Protein AF-A0ABC8JEY3-F1 (afdb_monomer)

Foldseek 3Di:
DDDDPDDDDQDPPCPFAWPDKEDAQFKIWTAGPQQWIWMFGQQQQNQRQPPGSHGHHGTDTHDDPCVPHDPFRWPFKYDYNFKIWTAGPVGDIDIGGPPDPVVPVPDPCSVVVVVVRVVVVVVVVVVVVCCVVVVDDPDD

Organism: Eruca vesicaria subsp. sativa (NCBI:txid29727)

InterPro domains:
  IPR000408 Regulator of chromosome condensation, RCC1 [PF00415] (34-87)
  IPR000408 Regulator of chromosome condensation, RCC1 [PR00633] (24-42)
  IPR000408 Regulator of chromosome condensation, RCC1 [PR00633] (86-107)
  IPR000408 Regulator of chromosome condensation, RCC1 [PS00626] (77-87)
  IPR000408 Regulator of chromosome condensation, RCC1 [PS50012] (35-90)
  IPR009091 Regulator of chromosome condensation 1/beta-lactamase-inhibitor protein II [G3DSA:2.130.10.30] (1-109)
  IPR009091 Regulator of chromosome condensation 1/beta-lactamase-inhibitor protein II [SSF50985] (7-106)
  IPR051625 Diverse Signaling and Regulatory Domain-Containing Protein [PTHR22872] (3-99)

Nearest PDB structures (foldseek):
  6xzm-assembly2_B  TM=9.568E-01  e=1.554E-08  Arabidopsis thaliana
  4l1m-assembly3_C  TM=8.663E-01  e=1.292E-06  Homo sapiens
  4l1m-assembly1_A  TM=8.638E-01  e=3.318E-06  Homo sapiens
  4jhn-assembly3_C  TM=9.394E-01  e=7.139E-06  Homo sapiens
  3of7-assembly1_A  TM=7.339E-01  e=3.505E-05  Saccharomyces cerevisiae S288C

Sequence (140 aa):
MEDKTTPSPISEDLSRKITYLAAGEAHTIALTGDGCVYSWGRGMFGRIGTGGETDELVPARVEFDSSDRTAARIVGIASGAYHSLAVSDDGSVWCWGYNICILLSHSGYYFLIATYMLLCSLLYIMHWILDWVNGWPTWF

Secondary structure (DSSP, 8-state):
-----S---S-S---SPEEEEEE-SSEEEEEETTS-EEEEE--GGGTT-SSS---EEEEEEEPP--SSSS-PPEEEEEE-SSEEEEEETTS-EEEEETT-STTTSSS-THHHHHHHHHHHHHHHHHHHHHHHHHT-----

Mean predicted aligned error: 12.08 Å

Radius of gyration: 16.24 Å; Cα contacts (8 Å, |Δi|>4): 227; chains: 1; bounding box: 38×48×30 Å

Solvent-accessible surface area (backbone atoms only — not comparable to full-atom values): 8200 Å² total; per-residue (Å²): 136,82,85,80,89,61,94,68,84,81,67,86,79,61,81,54,58,71,72,48,75,32,62,33,72,55,32,39,39,37,32,31,73,88,26,52,41,32,18,25,35,53,5,65,59,24,35,43,40,71,88,48,52,63,64,30,94,53,80,38,68,40,74,73,90,48,90,88,44,79,76,61,42,40,74,47,72,46,44,44,67,49,26,34,37,38,30,26,75,85,68,51,76,48,65,44,24,49,89,52,62,79,66,58,80,78,44,94,51,66,62,60,53,54,48,47,55,50,46,52,51,48,50,52,50,47,51,54,47,49,44,63,74,68,68,58,81,86,73,132

pLDDT: mean 72.02, std 15.71, range [43.66, 91.56]

Structure (mmCIF, N/CA/C/O backbone):
data_AF-A0ABC8JEY3-F1
#
_entry.id   AF-A0ABC8JEY3-F1
#
loop_
_atom_site.group_PDB
_atom_site.id
_atom_site.type_symbol
_atom_site.label_atom_id
_atom_site.label_alt_id
_atom_site.label_comp_id
_atom_site.label_asym_id
_atom_site.label_entity_id
_atom_site.label_seq_id
_atom_site.pdbx_PDB_ins_code
_atom_site.Cartn_x
_atom_site.Cartn_y
_atom_site.Cartn_z
_atom_site.occupancy
_atom_site.B_iso_or_equiv
_atom_site.auth_seq_id
_atom_site.auth_comp_id
_atom_site.auth_asym_id
_atom_site.auth_atom_id
_atom_site.pdbx_PDB_model_num
ATOM 1 N N . MET A 1 1 ? 21.259 -7.392 -7.778 1.00 52.16 1 MET A N 1
ATOM 2 C CA . MET A 1 1 ? 20.271 -7.891 -6.804 1.00 52.16 1 MET A CA 1
ATOM 3 C C . MET A 1 1 ? 20.139 -9.375 -7.057 1.00 52.16 1 MET A C 1
ATOM 5 O O . MET A 1 1 ? 19.992 -9.734 -8.216 1.00 52.16 1 MET A O 1
ATOM 9 N N . GLU A 1 2 ? 20.319 -10.208 -6.039 1.00 61.22 2 GLU A N 1
ATOM 10 C CA . GLU A 1 2 ? 20.152 -11.659 -6.174 1.00 61.22 2 GLU A CA 1
ATOM 11 C C . GLU A 1 2 ? 18.688 -12.028 -5.938 1.00 61.22 2 GLU A C 1
ATOM 13 O O . GLU A 1 2 ? 18.023 -11.424 -5.088 1.00 61.22 2 GLU A O 1
ATOM 18 N N . ASP A 1 3 ? 18.192 -13.001 -6.699 1.00 67.56 3 ASP A N 1
ATOM 19 C CA . ASP A 1 3 ? 16.821 -13.476 -6.571 1.00 67.56 3 ASP A CA 1
ATOM 20 C C . ASP A 1 3 ? 16.636 -14.162 -5.218 1.00 67.56 3 ASP A C 1
ATOM 22 O O . ASP A 1 3 ? 17.322 -15.128 -4.874 1.00 67.56 3 ASP A O 1
ATOM 26 N N . LYS A 1 4 ? 15.673 -13.672 -4.438 1.00 67.44 4 LYS A N 1
ATOM 27 C CA . LYS A 1 4 ? 15.261 -14.339 -3.206 1.00 67.44 4 LYS A CA 1
ATOM 28 C C . LYS A 1 4 ? 14.321 -15.488 -3.555 1.00 67.44 4 LYS A C 1
ATOM 30 O O . LYS A 1 4 ? 13.139 -15.275 -3.798 1.00 67.44 4 LYS A O 1
ATOM 35 N N . THR A 1 5 ? 14.848 -16.708 -3.561 1.00 74.75 5 THR A N 1
ATOM 36 C CA . THR A 1 5 ? 14.076 -17.935 -3.836 1.00 74.75 5 THR A CA 1
ATOM 37 C C . THR A 1 5 ? 13.428 -18.540 -2.588 1.00 74.75 5 THR A C 1
ATOM 39 O O . THR A 1 5 ? 12.638 -19.475 -2.697 1.00 74.75 5 THR A O 1
ATOM 42 N N . THR A 1 6 ? 13.729 -18.002 -1.402 1.00 70.25 6 THR A N 1
ATOM 43 C CA . THR A 1 6 ? 13.156 -18.432 -0.120 1.00 70.25 6 THR A CA 1
ATOM 44 C C . THR A 1 6 ? 12.442 -17.273 0.579 1.00 70.25 6 THR A C 1
ATOM 46 O O . THR A 1 6 ? 12.991 -16.164 0.594 1.00 70.25 6 THR A O 1
ATOM 49 N N . PRO A 1 7 ? 11.271 -17.503 1.210 1.00 70.62 7 PRO A N 1
ATOM 50 C CA . PRO A 1 7 ? 10.580 -16.479 1.990 1.00 70.62 7 PRO A CA 1
ATOM 51 C C . PRO A 1 7 ? 11.498 -15.885 3.062 1.00 70.62 7 PRO A C 1
ATOM 53 O O . PRO A 1 7 ? 12.131 -16.613 3.824 1.00 70.62 7 PRO A O 1
ATOM 56 N N . SER A 1 8 ? 11.566 -14.556 3.129 1.00 68.38 8 SER A N 1
ATOM 57 C CA . SER A 1 8 ? 12.316 -13.835 4.160 1.00 68.38 8 SER A CA 1
ATOM 58 C C . SER A 1 8 ? 11.439 -12.731 4.739 1.00 68.38 8 SER A C 1
ATOM 60 O O . SER A 1 8 ? 10.832 -12.008 3.941 1.00 68.38 8 SER A O 1
ATOM 62 N N . PRO A 1 9 ? 11.376 -12.562 6.070 1.00 68.19 9 PRO A N 1
ATOM 63 C CA . PRO A 1 9 ? 10.622 -11.470 6.667 1.00 68.19 9 PRO A CA 1
ATOM 64 C C . PRO A 1 9 ? 11.174 -10.124 6.186 1.00 68.19 9 PRO A C 1
ATOM 66 O O . PRO A 1 9 ? 12.387 -9.926 6.072 1.00 68.19 9 PRO A O 1
ATOM 69 N N . ILE A 1 10 ? 10.269 -9.204 5.869 1.00 65.81 10 ILE A N 1
ATOM 70 C CA . ILE A 1 10 ? 10.613 -7.847 5.455 1.00 65.81 10 ILE A CA 1
ATOM 71 C C . ILE A 1 10 ? 10.775 -7.008 6.729 1.00 65.81 10 ILE A C 1
ATOM 73 O O . ILE A 1 10 ? 9.796 -6.488 7.246 1.00 65.81 10 ILE A O 1
ATOM 77 N N . SER A 1 11 ? 12.026 -6.931 7.202 1.00 61.97 11 SER A N 1
ATOM 78 C CA . SER A 1 11 ? 12.504 -6.246 8.418 1.00 61.97 11 SER A CA 1
ATOM 79 C C . SER A 1 11 ? 11.853 -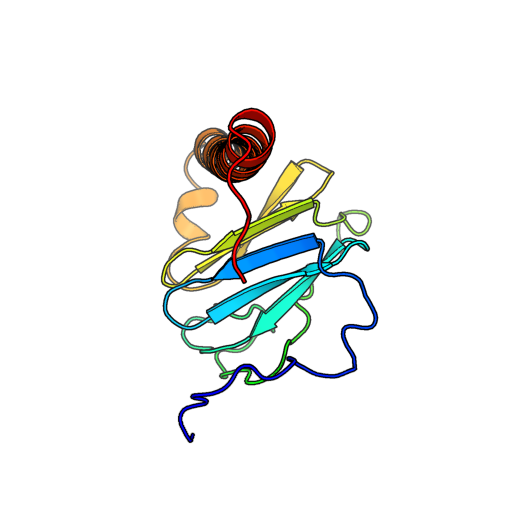6.684 9.747 1.00 61.97 11 SER A C 1
ATOM 81 O O . SER A 1 11 ? 10.735 -7.185 9.804 1.00 61.97 11 SER A O 1
ATOM 83 N N . GLU A 1 12 ? 12.585 -6.510 10.849 1.00 53.56 12 GLU A N 1
ATOM 84 C CA . GLU A 1 12 ? 12.066 -6.725 12.212 1.00 53.56 12 GLU A CA 1
ATOM 85 C C . GLU A 1 12 ? 11.259 -5.517 12.730 1.00 53.56 12 GLU A C 1
ATOM 87 O O . GLU A 1 12 ? 10.604 -5.608 13.766 1.00 53.56 12 GLU A O 1
ATOM 92 N N . ASP A 1 13 ? 11.272 -4.391 12.002 1.00 53.75 13 ASP A N 1
ATOM 93 C CA . ASP A 1 13 ? 10.727 -3.104 12.463 1.00 53.75 13 ASP A CA 1
ATOM 94 C C . ASP A 1 13 ? 9.281 -2.837 12.001 1.00 53.75 13 ASP A C 1
ATOM 96 O O . ASP A 1 13 ? 8.674 -1.813 12.319 1.00 53.75 13 ASP A O 1
ATOM 100 N N . LEU A 1 14 ? 8.643 -3.814 11.348 1.00 57.31 14 LEU A N 1
ATOM 101 C CA . LEU A 1 14 ? 7.180 -3.881 11.278 1.00 57.31 14 LEU A CA 1
ATOM 102 C C . LEU A 1 14 ? 6.606 -4.395 12.611 1.00 57.31 14 LEU A C 1
ATOM 104 O O . LEU A 1 14 ? 5.738 -5.263 12.647 1.00 57.31 14 LEU A O 1
ATOM 108 N N . SER A 1 15 ? 7.045 -3.804 13.729 1.00 54.84 15 SER A N 1
ATOM 109 C CA . SER A 1 15 ? 6.455 -3.982 15.069 1.00 54.84 15 SER A CA 1
ATOM 110 C C . SER A 1 15 ? 4.948 -3.668 15.099 1.00 54.84 15 SER A C 1
ATOM 112 O O . SER A 1 15 ? 4.238 -3.988 16.054 1.00 54.84 15 SER A O 1
ATOM 114 N N . ARG A 1 16 ? 4.442 -3.062 14.022 1.00 68.62 16 ARG A N 1
ATOM 115 C CA . ARG A 1 16 ? 3.043 -2.761 13.755 1.00 68.62 16 ARG A CA 1
ATOM 116 C C . ARG A 1 16 ? 2.409 -3.861 12.908 1.00 68.62 16 ARG A C 1
ATOM 118 O O . ARG A 1 16 ? 2.845 -4.147 11.797 1.00 68.62 16 ARG A O 1
ATOM 125 N N . LYS A 1 17 ? 1.307 -4.423 13.408 1.00 82.56 17 LYS A N 1
ATOM 126 C CA . LYS A 1 17 ? 0.498 -5.422 12.699 1.00 82.56 17 LYS A CA 1
ATOM 127 C C . LYS A 1 17 ? 0.047 -4.885 11.335 1.00 82.56 17 LYS A C 1
ATOM 129 O O . LYS A 1 17 ? -0.728 -3.931 11.283 1.00 82.56 17 LYS A O 1
ATOM 134 N N . ILE A 1 18 ? 0.492 -5.525 10.256 1.00 83.62 18 ILE A N 1
ATOM 135 C CA . ILE A 1 18 ? -0.017 -5.281 8.903 1.00 83.62 18 ILE A CA 1
ATOM 136 C C . ILE A 1 18 ? -1.443 -5.825 8.812 1.00 83.62 18 ILE A C 1
ATOM 138 O O . ILE A 1 18 ? -1.713 -6.959 9.211 1.00 83.62 18 ILE A O 1
ATOM 142 N N . THR A 1 19 ? -2.364 -4.997 8.333 1.00 87.75 19 THR A N 1
ATOM 143 C CA . THR A 1 19 ? -3.780 -5.340 8.155 1.00 87.75 19 THR A CA 1
ATOM 144 C C . THR A 1 19 ? -4.127 -5.588 6.695 1.00 87.75 19 THR A C 1
ATOM 146 O O . THR A 1 19 ? -4.975 -6.435 6.431 1.00 87.75 19 THR A O 1
ATOM 149 N N . TYR A 1 20 ? -3.451 -4.912 5.757 1.00 85.75 20 TYR A N 1
ATOM 150 C CA . TYR A 1 20 ? -3.649 -5.104 4.319 1.00 85.75 20 TYR A CA 1
ATOM 151 C C . TYR A 1 20 ? -2.336 -5.010 3.542 1.00 85.75 20 TYR A C 1
ATOM 153 O O . TYR A 1 20 ? -1.407 -4.307 3.944 1.00 85.75 20 TYR A O 1
ATOM 161 N N . LEU A 1 21 ? -2.296 -5.692 2.399 1.00 89.94 21 LEU A N 1
ATOM 162 C CA . LEU A 1 21 ? -1.207 -5.670 1.426 1.00 89.94 21 LEU A CA 1
ATOM 163 C C . LEU A 1 21 ? -1.792 -5.543 0.018 1.00 89.94 21 LEU A C 1
ATOM 165 O O . LEU A 1 21 ? -2.808 -6.166 -0.287 1.00 89.94 21 LEU A O 1
ATOM 169 N N . ALA A 1 22 ? -1.131 -4.778 -0.844 1.00 88.69 22 ALA A N 1
ATOM 170 C CA . ALA A 1 22 ? -1.411 -4.746 -2.274 1.00 88.69 22 ALA A CA 1
ATOM 171 C C . ALA A 1 22 ? -0.098 -4.712 -3.062 1.00 88.69 22 ALA A C 1
ATOM 173 O O . ALA A 1 22 ? 0.841 -4.012 -2.687 1.00 88.69 22 ALA A O 1
ATOM 174 N N . ALA A 1 23 ? -0.034 -5.467 -4.156 1.00 88.81 23 ALA A N 1
ATOM 175 C CA . ALA A 1 23 ? 1.138 -5.551 -5.018 1.00 88.81 23 ALA A CA 1
ATOM 176 C C . ALA A 1 23 ? 0.793 -5.070 -6.431 1.00 88.81 23 ALA A C 1
ATOM 178 O O . ALA A 1 23 ? -0.218 -5.478 -7.002 1.00 88.81 23 ALA A O 1
ATOM 179 N N . GLY A 1 24 ? 1.646 -4.208 -6.974 1.00 85.75 24 GLY A N 1
ATOM 180 C CA . GLY A 1 24 ? 1.661 -3.844 -8.386 1.00 85.75 24 GLY A CA 1
ATOM 181 C C . GLY A 1 24 ? 2.653 -4.705 -9.167 1.00 85.75 24 GLY A C 1
ATOM 182 O O . GLY A 1 24 ? 3.079 -5.760 -8.709 1.00 85.75 24 GLY A O 1
ATOM 183 N N . GLU A 1 25 ? 3.081 -4.237 -10.342 1.00 86.81 25 GLU A N 1
ATOM 184 C CA . GLU A 1 25 ? 3.996 -5.005 -11.208 1.00 86.81 25 GLU A CA 1
ATOM 185 C C . GLU A 1 25 ? 5.377 -5.215 -10.563 1.00 86.81 25 GLU A C 1
ATOM 187 O O . GLU A 1 25 ? 5.965 -6.287 -10.655 1.00 86.81 25 GLU A O 1
ATOM 192 N N . ALA A 1 26 ? 5.901 -4.174 -9.914 1.00 88.50 26 ALA A N 1
ATOM 193 C CA . ALA A 1 26 ? 7.241 -4.182 -9.328 1.00 88.50 26 ALA A CA 1
ATOM 194 C C . ALA A 1 26 ? 7.321 -3.419 -7.997 1.00 88.50 26 ALA A C 1
ATOM 196 O O . ALA A 1 26 ? 8.405 -3.025 -7.582 1.00 88.50 26 ALA A O 1
ATOM 197 N N . HIS A 1 27 ? 6.186 -3.156 -7.349 1.00 90.12 27 HIS A N 1
ATOM 198 C CA . HIS A 1 27 ? 6.134 -2.487 -6.049 1.00 90.12 27 HIS A CA 1
ATOM 199 C C . HIS A 1 27 ? 5.043 -3.101 -5.180 1.00 90.12 27 HIS A C 1
ATOM 201 O O . HIS A 1 27 ? 4.113 -3.725 -5.683 1.00 90.12 27 HIS A O 1
ATOM 207 N N . THR A 1 28 ? 5.173 -2.939 -3.875 1.00 90.19 28 THR A N 1
ATOM 208 C CA . THR A 1 28 ? 4.209 -3.391 -2.878 1.00 90.19 28 THR A CA 1
ATOM 209 C C . THR A 1 28 ? 3.880 -2.228 -1.964 1.00 90.19 28 THR A C 1
ATOM 211 O O . THR A 1 28 ? 4.748 -1.409 -1.663 1.00 90.19 28 THR A O 1
ATOM 214 N N . ILE A 1 29 ? 2.628 -2.168 -1.528 1.00 91.06 29 ILE A N 1
ATOM 215 C CA . ILE A 1 29 ? 2.149 -1.256 -0.500 1.00 91.06 29 ILE A CA 1
ATOM 216 C C . ILE A 1 29 ? 1.495 -2.055 0.630 1.00 91.06 29 ILE A C 1
ATOM 218 O O . ILE A 1 29 ? 0.827 -3.065 0.399 1.00 91.06 29 ILE A O 1
ATOM 222 N N . ALA A 1 30 ? 1.694 -1.606 1.862 1.00 90.56 30 ALA A N 1
ATOM 223 C CA . ALA A 1 30 ? 1.182 -2.225 3.073 1.00 90.56 30 ALA A CA 1
ATOM 224 C C . ALA A 1 30 ? 0.487 -1.188 3.946 1.00 90.56 30 ALA A C 1
ATOM 226 O O . ALA A 1 30 ? 0.974 -0.068 4.087 1.00 90.56 30 ALA A O 1
ATOM 227 N N . LEU A 1 31 ? -0.621 -1.586 4.563 1.00 89.12 31 LEU A N 1
ATOM 228 C CA . LEU A 1 31 ? -1.344 -0.793 5.548 1.00 89.12 31 LEU A CA 1
ATOM 229 C C . LEU A 1 31 ? -1.189 -1.441 6.918 1.00 89.12 31 LEU A C 1
ATOM 231 O O . LEU A 1 31 ? -1.434 -2.639 7.082 1.00 89.12 31 LEU A O 1
ATOM 235 N N . THR A 1 32 ? -0.796 -0.652 7.907 1.00 86.81 32 THR A N 1
ATOM 236 C CA . THR A 1 32 ? -0.711 -1.086 9.300 1.00 86.81 32 THR A CA 1
ATOM 237 C C . THR A 1 32 ? -2.013 -0.833 10.058 1.00 86.81 32 THR A C 1
ATOM 239 O O . THR A 1 32 ? -2.850 -0.011 9.680 1.00 86.81 32 THR A O 1
ATOM 242 N N . GLY A 1 33 ? -2.187 -1.522 11.187 1.00 84.06 33 GLY A N 1
ATOM 243 C CA . GLY A 1 33 ? -3.354 -1.370 12.055 1.00 84.06 33 GLY A CA 1
ATOM 244 C C . GLY A 1 33 ? -3.530 0.032 12.642 1.00 84.06 33 GLY A C 1
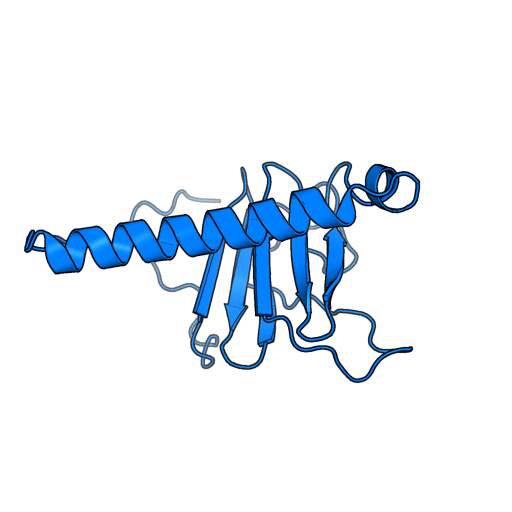ATOM 245 O O . GLY A 1 33 ? -4.655 0.408 12.949 1.00 84.06 33 GLY A O 1
ATOM 246 N N . ASP A 1 34 ? -2.471 0.830 12.752 1.00 82.81 34 ASP A N 1
ATOM 247 C CA . ASP A 1 34 ? -2.515 2.241 13.157 1.00 82.81 34 ASP A CA 1
ATOM 248 C C . ASP A 1 34 ? -2.757 3.210 11.983 1.00 82.81 34 ASP A C 1
ATOM 250 O O . ASP A 1 34 ? -2.850 4.414 12.196 1.00 82.81 34 ASP A O 1
ATOM 254 N N . GLY A 1 35 ? -2.943 2.699 10.760 1.00 85.44 35 GLY A N 1
ATOM 255 C CA . GLY A 1 35 ? -3.283 3.492 9.577 1.00 85.44 35 GLY A CA 1
ATOM 256 C C . GLY A 1 35 ? -2.097 4.144 8.870 1.00 85.44 35 GLY A C 1
ATOM 257 O O . GLY A 1 35 ? -2.298 5.092 8.114 1.00 85.44 35 GLY A O 1
ATOM 258 N N . CYS A 1 36 ? -0.875 3.658 9.105 1.00 87.06 36 CYS A N 1
ATOM 259 C CA . CYS A 1 36 ? 0.296 4.065 8.333 1.00 87.06 36 CYS A CA 1
ATOM 260 C C . CYS A 1 36 ? 0.406 3.228 7.052 1.00 87.06 36 CYS A C 1
ATOM 262 O O . CYS A 1 36 ? 0.138 2.024 7.056 1.00 87.06 36 CYS A O 1
ATOM 264 N N . VAL A 1 37 ? 0.851 3.860 5.967 1.00 89.06 37 VAL A N 1
ATOM 265 C CA . VAL A 1 37 ? 1.130 3.180 4.699 1.00 89.06 37 VAL A CA 1
ATOM 266 C C . VAL A 1 37 ? 2.632 3.082 4.502 1.00 89.06 37 VAL A C 1
ATOM 268 O O . VAL A 1 37 ? 3.359 4.062 4.667 1.00 89.06 37 VAL A O 1
ATOM 271 N N . TYR A 1 38 ? 3.082 1.891 4.131 1.00 90.00 38 TYR A N 1
ATOM 272 C CA . TYR A 1 38 ? 4.456 1.627 3.733 1.00 90.00 38 TYR A CA 1
ATOM 273 C C . TYR A 1 38 ? 4.488 1.138 2.296 1.00 90.00 38 TYR A C 1
ATOM 275 O O . TYR A 1 38 ? 3.579 0.431 1.868 1.00 90.00 38 TYR A O 1
ATOM 283 N N . SER A 1 39 ? 5.536 1.477 1.562 1.00 90.75 39 SER A N 1
ATOM 284 C CA . SER A 1 39 ? 5.726 1.055 0.181 1.00 90.75 39 SER A CA 1
ATOM 285 C C . SER A 1 39 ? 7.182 0.697 -0.089 1.00 90.75 39 SER A C 1
ATOM 287 O O . SER A 1 39 ? 8.101 1.246 0.515 1.00 90.75 39 SER A O 1
ATOM 289 N N . TRP A 1 40 ? 7.398 -0.278 -0.964 1.00 91.56 40 TRP A N 1
ATOM 290 C CA . TRP A 1 40 ? 8.732 -0.697 -1.391 1.00 91.56 40 TRP A CA 1
ATOM 291 C C . TRP A 1 40 ? 8.680 -1.363 -2.767 1.00 91.56 40 TRP A C 1
ATOM 293 O O . TRP A 1 40 ? 7.614 -1.688 -3.291 1.00 91.56 40 TRP A O 1
ATOM 303 N N . GLY A 1 41 ? 9.845 -1.571 -3.360 1.00 89.25 41 GLY A N 1
ATOM 304 C CA . GLY A 1 41 ? 10.074 -2.075 -4.703 1.00 89.25 41 GLY A CA 1
ATOM 305 C C . GLY A 1 41 ? 10.621 -0.986 -5.622 1.00 89.25 41 GLY A C 1
ATOM 306 O O . GLY A 1 41 ? 11.381 -0.110 -5.215 1.00 89.25 41 GLY A O 1
ATOM 307 N N . ARG A 1 42 ? 10.241 -1.055 -6.895 1.00 87.94 42 ARG A N 1
ATOM 308 C CA . ARG A 1 42 ? 10.718 -0.155 -7.942 1.00 87.94 42 ARG A CA 1
ATOM 309 C C . ARG A 1 42 ? 10.143 1.253 -7.767 1.00 87.94 42 ARG A C 1
ATOM 311 O O . ARG A 1 42 ? 8.930 1.423 -7.714 1.00 87.94 42 ARG A O 1
ATOM 318 N N . GLY A 1 43 ? 11.017 2.249 -7.757 1.00 84.50 43 GLY A N 1
ATOM 319 C CA . GLY A 1 43 ? 10.771 3.674 -7.547 1.00 84.50 43 GLY A CA 1
ATOM 320 C C . GLY A 1 43 ? 10.239 4.438 -8.744 1.00 84.50 43 GLY A C 1
ATOM 321 O O . GLY A 1 43 ? 9.606 5.480 -8.581 1.00 84.50 43 GLY A O 1
ATOM 322 N N . MET A 1 44 ? 10.480 3.918 -9.951 1.00 85.38 44 MET A N 1
ATOM 323 C CA . MET A 1 44 ? 10.186 4.624 -11.200 1.00 85.38 44 MET A CA 1
ATOM 324 C C . MET A 1 44 ? 8.754 5.170 -11.243 1.00 85.38 44 MET A C 1
ATOM 326 O O . MET A 1 44 ? 7.805 4.436 -10.945 1.00 85.38 44 MET A O 1
ATOM 330 N N . PHE A 1 45 ? 8.610 6.422 -11.687 1.00 82.06 45 PHE A N 1
ATOM 331 C CA . PHE A 1 45 ? 7.358 7.194 -11.718 1.00 82.06 45 PHE A CA 1
ATOM 332 C C . PHE A 1 45 ? 6.810 7.603 -10.343 1.00 82.06 45 PHE A C 1
ATOM 334 O O . PHE A 1 45 ? 5.633 7.936 -10.230 1.00 82.06 45 PHE A O 1
ATOM 341 N N . GLY A 1 46 ? 7.620 7.527 -9.286 1.00 83.12 46 GLY A N 1
ATOM 342 C CA . GLY A 1 46 ? 7.227 7.937 -7.938 1.00 83.12 46 GLY A CA 1
ATOM 343 C C . GLY A 1 46 ? 6.200 7.016 -7.282 1.00 83.12 46 GLY A C 1
ATOM 344 O O . GLY A 1 46 ? 5.514 7.434 -6.356 1.00 83.12 46 GLY A O 1
ATOM 345 N N . ARG A 1 47 ? 6.073 5.759 -7.736 1.00 81.25 47 ARG A N 1
ATOM 346 C CA . ARG A 1 47 ? 5.056 4.793 -7.255 1.00 81.25 47 ARG A CA 1
ATOM 347 C C . ARG A 1 47 ? 5.218 4.365 -5.792 1.00 81.25 47 ARG A C 1
ATOM 349 O O . ARG A 1 47 ? 4.314 3.760 -5.221 1.00 81.25 47 ARG A O 1
ATOM 356 N N . ILE A 1 48 ? 6.360 4.694 -5.196 1.00 87.25 48 ILE A N 1
ATOM 357 C CA . ILE A 1 48 ? 6.643 4.501 -3.775 1.00 87.25 48 ILE A CA 1
ATOM 358 C C . ILE A 1 48 ? 5.974 5.608 -2.953 1.00 87.25 48 ILE A C 1
ATOM 360 O O . ILE A 1 48 ? 5.331 5.304 -1.958 1.00 87.25 48 ILE A O 1
ATOM 364 N N . GLY A 1 49 ? 6.001 6.866 -3.398 1.00 83.69 49 GLY A N 1
ATOM 365 C CA . GLY A 1 49 ? 5.330 7.966 -2.689 1.00 83.69 49 GLY A CA 1
ATOM 366 C C . GLY A 1 49 ? 6.172 8.637 -1.598 1.00 83.69 49 GLY A C 1
ATOM 367 O O . GLY A 1 49 ? 5.627 9.332 -0.751 1.00 83.69 49 GLY A O 1
ATOM 368 N N . THR A 1 50 ? 7.497 8.477 -1.624 1.00 84.38 50 THR A N 1
ATOM 369 C CA . THR A 1 50 ? 8.452 9.153 -0.717 1.00 84.38 50 THR A CA 1
ATOM 370 C C . THR A 1 50 ? 8.926 10.520 -1.233 1.00 84.38 50 THR A C 1
ATOM 372 O O . THR A 1 50 ? 9.845 11.115 -0.678 1.00 84.38 50 THR A O 1
ATOM 375 N N . GLY A 1 51 ? 8.327 11.031 -2.313 1.00 81.56 51 GLY A N 1
ATOM 376 C CA . GLY A 1 51 ? 8.724 12.295 -2.950 1.00 81.56 51 GLY A CA 1
ATOM 377 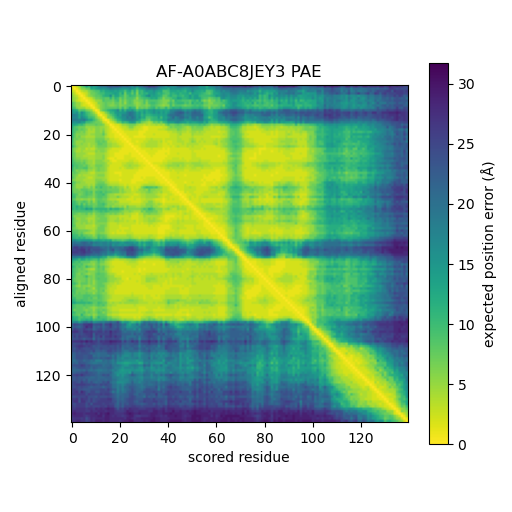C C . GLY A 1 51 ? 9.881 12.180 -3.952 1.00 81.56 51 GLY A C 1
ATOM 378 O O . GLY A 1 51 ? 10.284 13.188 -4.526 1.00 81.56 51 GLY A O 1
ATOM 379 N N . GLY A 1 52 ? 10.388 10.967 -4.199 1.00 83.12 52 GLY A N 1
ATOM 380 C CA . GLY A 1 52 ? 11.391 10.668 -5.224 1.00 83.12 52 GLY A CA 1
ATOM 381 C C . GLY A 1 52 ? 10.983 9.513 -6.143 1.00 83.12 52 GLY A C 1
ATOM 382 O O . GLY A 1 52 ? 9.940 8.887 -5.959 1.00 83.12 52 GLY A O 1
ATOM 383 N N . GLU A 1 53 ? 11.829 9.219 -7.134 1.00 86.50 53 GLU A N 1
ATOM 384 C CA . GLU A 1 53 ? 11.664 8.088 -8.069 1.00 86.50 53 GLU A CA 1
ATOM 385 C C . GLU A 1 53 ? 12.683 6.959 -7.828 1.00 86.50 53 GLU A C 1
ATOM 387 O O . GLU A 1 53 ? 12.967 6.154 -8.717 1.00 86.50 53 GLU A O 1
ATOM 392 N N . THR A 1 54 ? 13.270 6.917 -6.633 1.00 88.38 54 THR A N 1
ATOM 393 C CA . THR A 1 54 ? 14.289 5.939 -6.243 1.00 88.38 54 THR A CA 1
ATOM 394 C C . THR A 1 54 ? 13.666 4.618 -5.818 1.00 88.38 54 THR A C 1
ATOM 396 O O . THR A 1 54 ? 12.613 4.590 -5.183 1.00 88.38 54 THR A O 1
ATOM 399 N N . ASP A 1 55 ? 14.311 3.515 -6.196 1.00 87.69 55 ASP A N 1
ATOM 400 C CA . ASP A 1 55 ? 13.916 2.180 -5.754 1.00 87.69 55 ASP A CA 1
ATOM 401 C C . ASP A 1 55 ? 14.110 2.059 -4.237 1.00 87.69 55 ASP A C 1
ATOM 403 O O . ASP A 1 55 ? 15.179 2.377 -3.716 1.00 87.69 55 ASP A O 1
ATOM 407 N N . GLU A 1 56 ? 13.093 1.552 -3.544 1.00 87.81 56 GLU A N 1
ATOM 408 C CA . GLU A 1 56 ? 13.134 1.305 -2.105 1.00 87.81 56 GLU A CA 1
ATOM 409 C C . GLU A 1 56 ? 13.127 -0.198 -1.863 1.00 87.81 56 GLU A C 1
ATOM 411 O O . GLU A 1 56 ? 12.159 -0.889 -2.155 1.00 87.81 56 GLU A O 1
ATOM 416 N N . LEU A 1 57 ? 14.216 -0.751 -1.341 1.00 85.44 57 LEU A N 1
ATOM 417 C CA . LEU A 1 57 ? 14.330 -2.205 -1.145 1.00 85.44 57 LEU A CA 1
ATOM 418 C C . LEU A 1 57 ? 13.753 -2.678 0.192 1.00 85.44 57 LEU A C 1
ATOM 420 O O . LEU A 1 57 ? 13.626 -3.879 0.436 1.00 85.44 57 LEU A O 1
ATOM 424 N N . VAL A 1 58 ? 13.423 -1.724 1.055 1.00 85.81 58 VAL A N 1
ATOM 425 C CA . VAL A 1 58 ? 12.827 -1.914 2.372 1.00 85.81 58 VAL A CA 1
ATOM 426 C C . VAL A 1 58 ? 11.562 -1.062 2.467 1.00 85.81 58 VAL A C 1
ATOM 428 O O . VAL A 1 58 ? 11.461 -0.074 1.742 1.00 85.81 58 VAL A O 1
ATOM 431 N N . PRO A 1 59 ? 10.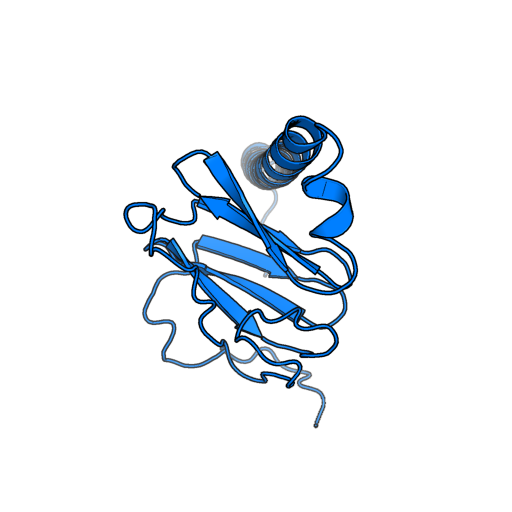596 -1.418 3.334 1.00 87.19 59 PRO A N 1
ATOM 432 C CA . PRO A 1 59 ? 9.385 -0.630 3.517 1.00 87.19 59 PRO A CA 1
ATOM 433 C C . PRO A 1 59 ? 9.719 0.810 3.898 1.00 87.19 59 PRO A C 1
ATOM 435 O O . PRO A 1 59 ? 10.216 1.070 4.993 1.00 87.19 59 PRO A O 1
ATOM 438 N N . ALA A 1 60 ? 9.412 1.740 3.003 1.00 88.50 60 ALA A N 1
ATOM 439 C CA . ALA A 1 60 ? 9.506 3.166 3.247 1.00 88.50 60 ALA A CA 1
ATOM 440 C C . ALA A 1 60 ? 8.125 3.706 3.620 1.00 88.50 60 ALA A C 1
ATOM 442 O O . ALA A 1 60 ? 7.112 3.302 3.048 1.00 88.50 60 ALA A O 1
ATOM 443 N N . ARG A 1 61 ? 8.064 4.603 4.606 1.00 87.50 61 ARG A N 1
ATOM 444 C CA . ARG A 1 61 ? 6.799 5.211 5.027 1.00 87.50 61 ARG A CA 1
ATOM 445 C C . ARG A 1 61 ? 6.346 6.231 3.983 1.00 87.50 61 ARG A C 1
ATOM 447 O O . ARG A 1 61 ? 7.124 7.097 3.592 1.00 87.50 61 ARG A O 1
ATOM 454 N N . VAL A 1 62 ? 5.089 6.129 3.564 1.00 88.69 62 VAL A N 1
ATOM 455 C CA . VAL A 1 62 ? 4.441 7.125 2.705 1.00 88.69 62 VAL A CA 1
ATOM 456 C C . VAL A 1 62 ? 3.858 8.206 3.605 1.00 88.69 62 VAL A C 1
ATOM 458 O O . VAL A 1 62 ? 3.026 7.918 4.467 1.00 88.69 62 VAL A O 1
ATOM 461 N N . GLU A 1 63 ? 4.313 9.443 3.424 1.00 86.19 63 GLU A N 1
ATOM 462 C CA . GLU A 1 63 ? 3.787 10.595 4.154 1.00 86.19 63 GLU A CA 1
ATOM 463 C C . GLU A 1 63 ? 2.636 11.217 3.358 1.00 86.19 63 GLU A C 1
ATOM 465 O O . GLU A 1 63 ? 2.773 11.531 2.175 1.00 86.19 63 GLU A O 1
ATOM 470 N N . PHE A 1 64 ? 1.498 11.408 4.020 1.00 79.75 64 PHE A N 1
ATOM 471 C CA . PHE A 1 64 ? 0.357 12.131 3.468 1.00 79.75 64 PHE A CA 1
ATOM 472 C C . PHE A 1 64 ? 0.356 13.528 4.082 1.00 79.75 64 PHE A C 1
ATOM 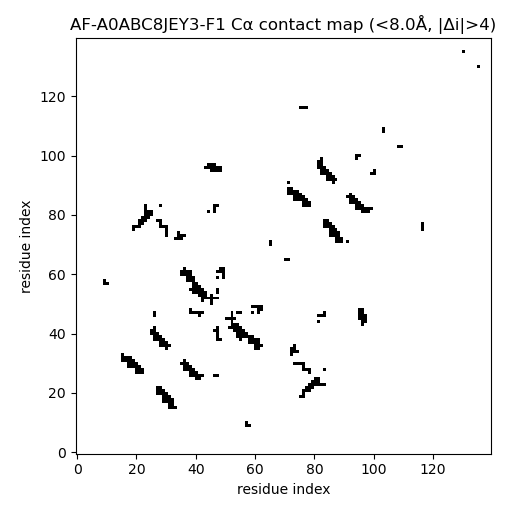474 O O . PHE A 1 64 ? 0.366 13.656 5.307 1.00 79.75 64 PHE A O 1
ATOM 481 N N . ASP A 1 65 ? 0.390 14.569 3.248 1.00 69.81 65 ASP A N 1
ATOM 482 C CA . ASP A 1 65 ? 0.399 15.953 3.725 1.00 69.81 65 ASP A CA 1
ATOM 483 C C . ASP A 1 65 ? -0.894 16.242 4.506 1.00 69.81 65 ASP A C 1
ATOM 485 O O . ASP A 1 65 ? -1.992 16.281 3.951 1.00 69.81 65 ASP A O 1
ATOM 489 N N . SER A 1 66 ? -0.755 16.397 5.824 1.00 58.56 66 SER A N 1
ATOM 490 C CA . SER A 1 66 ? -1.849 16.641 6.766 1.00 58.56 66 SER A CA 1
ATOM 491 C C . SER A 1 66 ? -2.066 18.130 7.047 1.00 58.56 66 SER A C 1
ATOM 493 O O . SER A 1 66 ? -2.678 18.474 8.059 1.00 58.56 66 SER A O 1
ATOM 495 N N . SER A 1 67 ? -1.517 19.025 6.220 1.00 55.94 67 SER A N 1
ATOM 496 C CA . SER A 1 67 ? -1.548 20.475 6.459 1.00 55.94 67 SER A CA 1
ATOM 497 C C . SER A 1 67 ? -2.956 21.079 6.521 1.00 55.94 67 SER A C 1
ATOM 499 O O . SER A 1 67 ? -3.119 22.121 7.152 1.00 55.94 67 SER A O 1
ATOM 501 N N . ASP A 1 68 ? -3.973 20.418 5.958 1.00 50.16 68 ASP A N 1
ATOM 502 C CA . ASP A 1 68 ? -5.344 20.954 5.890 1.00 50.16 68 ASP A CA 1
ATOM 503 C C . ASP A 1 68 ? -6.406 20.054 6.556 1.00 50.16 68 ASP A C 1
ATOM 505 O O . ASP A 1 68 ? -7.551 20.453 6.769 1.00 50.16 68 ASP A O 1
ATOM 509 N N . ARG A 1 69 ? -6.054 18.815 6.924 1.00 52.12 69 ARG A N 1
ATOM 510 C CA . ARG A 1 69 ? -6.995 17.850 7.512 1.00 52.12 69 ARG A CA 1
ATOM 511 C C . ARG A 1 69 ? -6.316 17.024 8.586 1.00 52.12 69 ARG A C 1
ATOM 513 O O . ARG A 1 69 ? -5.254 16.451 8.363 1.00 52.12 69 ARG A O 1
ATOM 520 N N . THR A 1 70 ? -6.948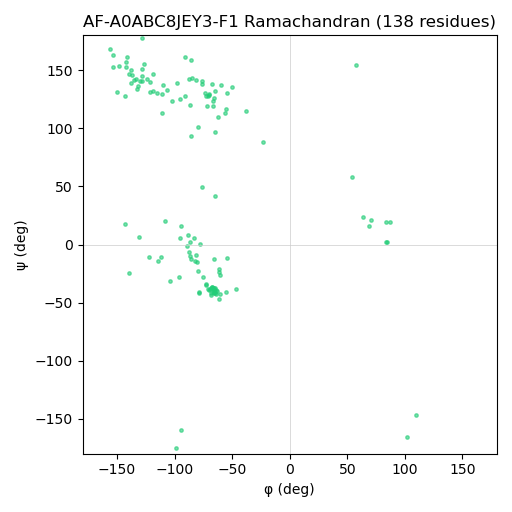 16.988 9.760 1.00 49.47 70 THR A N 1
ATOM 521 C CA . THR A 1 70 ? -6.598 16.141 10.905 1.00 49.47 70 THR A CA 1
ATOM 522 C C . THR A 1 70 ? -6.152 14.779 10.394 1.00 49.47 70 THR A C 1
ATOM 524 O O . THR A 1 70 ? -6.966 14.125 9.760 1.00 49.47 70 THR A O 1
ATOM 527 N N . ALA A 1 71 ? -4.876 14.427 10.609 1.00 55.53 71 ALA A N 1
ATOM 528 C CA . ALA A 1 71 ? -4.188 13.234 10.103 1.00 55.53 71 ALA A CA 1
ATOM 529 C C . ALA A 1 71 ? -5.149 12.087 9.749 1.00 55.53 71 ALA A C 1
ATOM 531 O O . ALA A 1 71 ? -5.492 11.267 10.602 1.00 55.53 71 ALA A O 1
ATOM 532 N N . ALA A 1 72 ? -5.639 12.097 8.508 1.00 66.62 72 ALA A N 1
ATOM 533 C CA . ALA A 1 72 ? -6.735 11.236 8.110 1.00 66.62 72 ALA A CA 1
ATOM 534 C C . ALA A 1 72 ? -6.190 9.812 8.047 1.00 66.62 72 ALA A C 1
ATOM 536 O O . ALA A 1 72 ? -5.222 9.533 7.332 1.00 66.62 72 ALA A O 1
ATOM 537 N N . ARG A 1 73 ? -6.757 8.919 8.857 1.00 82.44 73 ARG A N 1
ATOM 538 C CA . ARG A 1 73 ? -6.216 7.572 9.016 1.00 82.44 73 ARG A CA 1
ATOM 539 C C . ARG A 1 73 ? -6.513 6.791 7.748 1.00 82.44 73 ARG A C 1
ATOM 541 O O . ARG A 1 73 ? -7.668 6.708 7.338 1.00 82.44 73 ARG A O 1
ATOM 548 N N . ILE A 1 74 ? -5.503 6.173 7.142 1.00 86.94 74 ILE A N 1
ATOM 549 C CA . ILE A 1 74 ? -5.739 5.316 5.980 1.00 86.94 74 ILE A CA 1
ATOM 550 C C . ILE A 1 74 ? -6.470 4.047 6.430 1.00 86.94 74 ILE A C 1
ATOM 552 O O . ILE A 1 74 ? -6.058 3.374 7.377 1.00 86.94 74 ILE A O 1
ATOM 556 N N . VAL A 1 75 ? -7.572 3.734 5.751 1.00 89.19 75 VAL A N 1
ATOM 557 C CA . VAL A 1 75 ? -8.427 2.567 6.028 1.00 89.19 75 VAL A CA 1
ATOM 558 C C . VAL A 1 75 ? -8.420 1.546 4.899 1.00 89.19 75 VAL A C 1
ATOM 560 O O . VAL A 1 75 ? -8.830 0.407 5.108 1.00 89.19 75 VAL A O 1
ATOM 563 N N . GLY A 1 76 ? -7.923 1.922 3.720 1.00 85.69 76 GLY A N 1
ATOM 564 C CA . GLY A 1 76 ? -7.809 1.021 2.582 1.00 85.69 76 GLY A CA 1
ATOM 565 C C . GLY A 1 76 ? -6.698 1.433 1.628 1.00 85.69 76 GLY A C 1
ATOM 566 O O . GLY A 1 76 ? -6.347 2.608 1.528 1.00 85.69 76 GLY A O 1
ATOM 567 N N . ILE A 1 77 ? -6.157 0.441 0.926 1.00 89.00 77 ILE A N 1
ATOM 568 C CA . ILE A 1 77 ? -5.082 0.594 -0.055 1.00 89.00 77 ILE A CA 1
ATOM 569 C C . ILE A 1 77 ? -5.370 -0.257 -1.294 1.00 89.00 77 ILE A C 1
ATOM 571 O O . ILE A 1 77 ? -5.988 -1.317 -1.195 1.00 89.00 77 ILE A O 1
ATOM 575 N N . ALA A 1 78 ? -4.898 0.19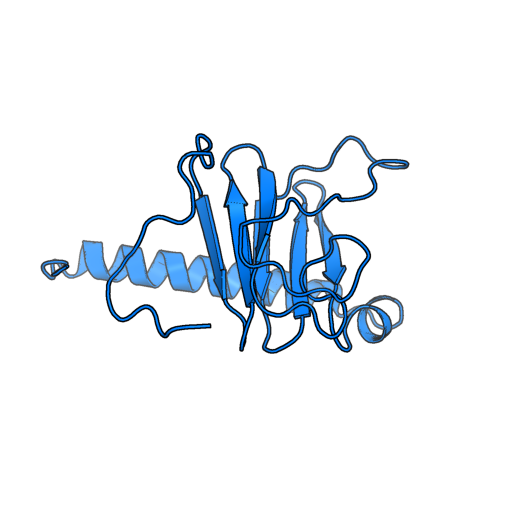3 -2.455 1.00 87.38 78 ALA A N 1
ATOM 576 C CA . ALA A 1 78 ? -4.907 -0.580 -3.694 1.00 87.38 78 ALA A CA 1
ATOM 577 C C . ALA A 1 78 ? -3.704 -0.217 -4.571 1.00 87.38 78 ALA A C 1
ATOM 579 O O . ALA A 1 78 ? -3.182 0.893 -4.502 1.00 87.38 78 ALA A O 1
ATOM 580 N N . SER A 1 79 ? -3.270 -1.152 -5.413 1.00 85.56 79 SER A N 1
ATOM 581 C CA . SER A 1 79 ? -2.155 -0.945 -6.335 1.00 85.56 79 SER A CA 1
ATOM 582 C C . SER A 1 79 ? -2.544 -1.404 -7.738 1.00 85.56 79 SER A C 1
ATOM 584 O O . SER A 1 79 ? -3.185 -2.441 -7.911 1.00 85.56 79 SER A O 1
ATOM 586 N N . GLY A 1 80 ? -2.190 -0.596 -8.733 1.00 83.62 80 GLY A N 1
ATOM 587 C CA . GLY A 1 80 ? -2.180 -0.969 -10.143 1.00 83.62 80 GLY A CA 1
ATOM 588 C C . GLY A 1 80 ? -0.764 -1.331 -10.596 1.00 83.62 80 GLY A C 1
ATOM 589 O O . GLY A 1 80 ? 0.179 -1.326 -9.812 1.00 83.62 80 GLY A O 1
ATOM 590 N N . ALA A 1 81 ? -0.565 -1.596 -11.891 1.00 83.44 81 ALA A N 1
ATOM 591 C CA . ALA A 1 81 ? 0.759 -1.984 -12.402 1.00 83.44 81 ALA A CA 1
ATOM 592 C C . ALA A 1 81 ? 1.863 -0.960 -12.049 1.00 83.44 81 ALA A C 1
ATOM 594 O O . ALA A 1 81 ? 2.959 -1.330 -11.624 1.00 83.44 81 ALA A O 1
ATOM 595 N N . TYR A 1 82 ? 1.537 0.333 -12.146 1.00 84.31 82 TYR A N 1
ATOM 596 C CA . TYR A 1 82 ? 2.496 1.434 -12.020 1.00 84.31 82 TYR A CA 1
ATOM 597 C C . TYR A 1 82 ? 2.063 2.548 -11.053 1.00 84.31 82 TYR A C 1
ATOM 599 O O . TYR A 1 82 ? 2.731 3.580 -10.988 1.00 84.31 82 TYR A O 1
ATOM 607 N N . HIS A 1 83 ? 0.957 2.366 -10.330 1.00 84.31 83 HIS A N 1
ATOM 608 C CA . HIS A 1 83 ? 0.399 3.376 -9.432 1.00 84.31 83 HIS A CA 1
ATOM 609 C C . HIS A 1 83 ? -0.161 2.764 -8.151 1.00 84.31 83 HIS A C 1
ATOM 611 O O . HIS A 1 83 ? -0.492 1.580 -8.111 1.00 84.31 83 HIS A O 1
ATOM 617 N N . SER A 1 84 ? -0.324 3.612 -7.145 1.00 87.06 84 SER A N 1
ATOM 618 C CA . SER A 1 84 ? -0.850 3.271 -5.830 1.00 87.06 84 SER A CA 1
ATOM 619 C C . SER A 1 84 ? -1.986 4.209 -5.442 1.00 87.06 84 SER A C 1
ATOM 621 O O . SER A 1 84 ? -2.043 5.366 -5.873 1.00 87.06 84 SER A O 1
ATOM 623 N N . LEU A 1 85 ? -2.898 3.679 -4.634 1.00 87.81 85 LEU A N 1
ATOM 624 C CA . LEU A 1 85 ? -4.093 4.339 -4.136 1.00 87.81 85 LEU A CA 1
ATOM 625 C C . LEU A 1 85 ? -4.221 4.094 -2.633 1.00 87.81 85 LEU A C 1
ATOM 627 O O . LEU A 1 85 ? -3.970 2.987 -2.151 1.00 87.81 85 LEU A O 1
ATOM 631 N N . ALA A 1 86 ? -4.681 5.108 -1.910 1.00 87.12 86 ALA A N 1
ATOM 632 C CA . ALA A 1 86 ? -5.061 4.993 -0.509 1.00 87.12 86 ALA A CA 1
ATOM 633 C C . ALA A 1 86 ? -6.362 5.753 -0.254 1.00 87.12 86 ALA A C 1
ATOM 635 O O . ALA A 1 86 ? -6.610 6.792 -0.864 1.00 87.12 86 ALA A O 1
ATOM 636 N N . VAL A 1 87 ? -7.193 5.237 0.647 1.00 86.06 87 VAL A N 1
ATOM 637 C CA . VAL A 1 87 ? -8.416 5.905 1.098 1.00 86.06 87 VAL A CA 1
ATOM 638 C C . VAL A 1 87 ? -8.364 6.122 2.602 1.00 86.06 87 VAL A C 1
ATOM 640 O O . VAL A 1 87 ? -8.040 5.209 3.367 1.00 86.06 87 VAL A O 1
ATOM 643 N N . SER A 1 88 ? -8.665 7.347 3.006 1.00 85.56 88 SER A N 1
ATOM 644 C CA . SER A 1 88 ? -8.753 7.782 4.392 1.00 85.56 88 SER A CA 1
ATOM 645 C C . SER A 1 88 ? -10.142 7.508 4.981 1.00 85.56 88 SER A C 1
ATOM 647 O O . SER A 1 88 ? -11.125 7.357 4.255 1.00 85.56 88 SER A O 1
ATOM 649 N N . ASP A 1 89 ? -10.238 7.451 6.306 1.00 84.44 89 ASP A N 1
ATOM 650 C CA . ASP A 1 89 ? -11.499 7.317 7.048 1.00 84.44 89 ASP A CA 1
ATOM 651 C C . ASP A 1 89 ? -12.487 8.473 6.820 1.00 84.44 89 ASP A C 1
ATOM 653 O O . ASP A 1 89 ? -13.699 8.272 6.894 1.00 84.44 89 ASP A O 1
ATOM 657 N N . ASP A 1 90 ? -11.985 9.660 6.482 1.00 79.88 90 ASP A N 1
ATOM 658 C CA . ASP A 1 90 ? -12.780 10.827 6.083 1.00 79.88 90 ASP A CA 1
ATOM 659 C C . ASP A 1 90 ? -13.303 10.764 4.629 1.00 79.88 90 ASP A C 1
ATOM 661 O O . ASP A 1 90 ? -13.987 11.682 4.170 1.00 79.88 90 ASP A O 1
ATOM 665 N N . GLY A 1 91 ? -12.992 9.687 3.898 1.00 78.06 91 GLY A N 1
ATOM 666 C CA . GLY A 1 91 ? -13.375 9.476 2.502 1.00 78.06 91 GLY A CA 1
ATOM 667 C C . GLY A 1 91 ? -12.448 10.130 1.473 1.00 78.06 91 GLY A C 1
ATOM 668 O O . GLY A 1 91 ? -12.712 10.020 0.273 1.00 78.06 91 GLY A O 1
ATOM 669 N N . SER A 1 92 ? -11.364 10.786 1.897 1.00 80.44 92 SER A N 1
ATOM 670 C CA . SER A 1 92 ? -10.351 11.332 0.988 1.00 80.44 92 SER A CA 1
ATOM 671 C C . SER A 1 92 ? -9.596 10.205 0.280 1.00 80.44 92 SER A C 1
ATOM 673 O O . SER A 1 92 ? -9.237 9.199 0.893 1.00 80.44 92 SER A O 1
ATOM 675 N N . VAL A 1 93 ? -9.339 10.370 -1.019 1.00 81.12 93 VAL A N 1
ATOM 676 C CA . VAL A 1 93 ? -8.600 9.398 -1.836 1.00 81.12 93 VAL A CA 1
ATOM 677 C C . VAL A 1 93 ? -7.297 10.019 -2.313 1.00 81.12 93 VAL A C 1
ATOM 679 O O . VAL A 1 93 ? -7.288 11.101 -2.898 1.00 81.12 93 VAL A O 1
ATOM 682 N N . TRP A 1 94 ? -6.213 9.285 -2.107 1.00 82.81 94 TRP A N 1
ATOM 683 C CA . TRP A 1 94 ? -4.860 9.644 -2.496 1.00 82.81 94 TRP A CA 1
ATOM 684 C C . TRP A 1 94 ? -4.407 8.746 -3.641 1.00 82.81 94 TRP A C 1
ATOM 686 O O . TRP A 1 94 ? -4.643 7.538 -3.621 1.00 82.81 94 TRP A O 1
ATOM 696 N N . CYS A 1 95 ? -3.753 9.341 -4.634 1.00 84.38 95 CYS A N 1
ATOM 697 C CA . CYS A 1 95 ? -3.173 8.656 -5.783 1.00 84.38 95 CYS A CA 1
ATOM 698 C C . CYS A 1 95 ? -1.711 9.067 -5.938 1.00 84.38 95 CYS A C 1
ATOM 700 O O . CYS A 1 95 ? -1.373 10.233 -5.754 1.00 84.38 95 CYS A O 1
ATOM 702 N N . TRP A 1 96 ? -0.843 8.127 -6.297 1.00 85.31 96 TRP A N 1
ATOM 703 C CA . TRP A 1 96 ? 0.537 8.432 -6.678 1.00 85.31 96 TRP A CA 1
ATOM 704 C C . TRP A 1 96 ? 1.096 7.367 -7.627 1.00 85.31 96 TRP A C 1
ATOM 706 O O . TRP A 1 96 ? 0.536 6.278 -7.760 1.00 85.31 96 TRP A O 1
ATOM 716 N N . GLY A 1 97 ? 2.191 7.682 -8.323 1.00 84.75 97 GLY A N 1
ATOM 717 C CA . GLY A 1 97 ? 2.774 6.824 -9.357 1.00 84.75 97 GLY A CA 1
ATOM 718 C C . GLY A 1 97 ? 2.462 7.264 -10.792 1.00 84.75 97 GLY A C 1
ATOM 719 O O . GLY A 1 97 ? 1.992 8.376 -11.048 1.00 84.75 97 GLY A O 1
ATOM 720 N N . TYR A 1 98 ? 2.716 6.369 -11.748 1.00 79.75 98 TYR A N 1
ATOM 721 C CA . TYR A 1 98 ? 2.546 6.641 -13.175 1.00 79.75 98 TYR A CA 1
ATOM 722 C C . TYR A 1 98 ? 1.074 6.858 -13.536 1.00 79.75 98 TYR A C 1
ATOM 724 O O . TYR A 1 98 ? 0.242 5.976 -13.319 1.00 79.75 98 TYR A O 1
ATOM 732 N N . ASN A 1 99 ? 0.780 7.993 -14.178 1.00 64.19 99 ASN A N 1
ATOM 733 C CA . ASN A 1 99 ? -0.502 8.269 -14.835 1.00 64.19 99 ASN A CA 1
ATOM 734 C C . ASN A 1 99 ? -1.750 8.103 -13.942 1.00 64.19 99 ASN A C 1
ATOM 736 O O . ASN A 1 99 ? -2.644 7.339 -14.305 1.00 64.19 99 ASN A O 1
ATOM 740 N N . ILE A 1 100 ? -1.886 8.813 -12.809 1.00 61.59 100 ILE A N 1
ATOM 741 C CA . ILE A 1 100 ? -3.177 8.721 -12.087 1.00 61.59 100 ILE A CA 1
ATOM 742 C C . ILE A 1 100 ? -3.791 9.976 -11.457 1.00 61.59 100 ILE A C 1
ATOM 744 O O . ILE A 1 100 ? -5.015 10.039 -11.421 1.00 61.59 100 ILE A O 1
ATOM 748 N N . CYS A 1 101 ? -3.088 11.044 -11.087 1.00 53.47 101 CYS A N 1
ATOM 749 C CA . CYS A 1 101 ? -3.841 12.184 -10.523 1.00 53.47 101 CYS A CA 1
ATOM 750 C C . CYS A 1 101 ? -4.471 13.128 -11.576 1.00 53.47 101 CYS A C 1
ATOM 752 O O . CYS A 1 101 ? -5.389 13.879 -11.253 1.00 53.47 101 CYS A O 1
ATOM 754 N N . ILE A 1 102 ? -4.072 13.045 -12.855 1.00 49.47 102 ILE A N 1
ATOM 755 C CA . ILE A 1 102 ? -4.606 13.912 -13.931 1.00 49.47 102 ILE A CA 1
ATOM 756 C C . ILE A 1 102 ? -6.030 13.503 -14.364 1.00 49.47 102 ILE A C 1
ATOM 758 O O . ILE A 1 102 ? -6.819 14.354 -14.764 1.00 49.47 102 ILE A O 1
ATOM 762 N N . LEU A 1 103 ? -6.408 12.227 -14.225 1.00 45.00 103 LEU A N 1
ATOM 763 C CA . LEU A 1 103 ? -7.760 11.745 -14.559 1.00 45.00 103 LEU A CA 1
ATOM 764 C C . LEU A 1 103 ? -8.776 11.908 -13.415 1.00 45.00 103 LEU A C 1
ATOM 766 O O . LEU A 1 103 ? -9.975 11.784 -13.652 1.00 45.00 103 LEU A O 1
ATOM 770 N N . LEU A 1 104 ? -8.315 12.207 -12.195 1.00 47.44 104 LEU A N 1
ATOM 771 C CA . LEU A 1 104 ? -9.159 12.285 -10.998 1.00 47.44 104 LEU A CA 1
ATOM 772 C C . LEU A 1 104 ? -9.624 13.709 -10.667 1.00 47.44 104 LEU A C 1
ATOM 774 O O . LEU A 1 104 ? -10.715 13.860 -10.133 1.00 47.44 104 LEU A O 1
ATOM 778 N N . SER A 1 105 ? -8.873 14.757 -11.031 1.00 48.94 105 SER A N 1
ATOM 779 C CA . SER A 1 105 ? -9.300 16.147 -10.776 1.00 48.94 105 SER A CA 1
ATOM 780 C C . SER A 1 105 ? -10.307 16.697 -11.795 1.00 48.94 105 SER A C 1
ATOM 782 O O . SER A 1 105 ? -10.942 17.713 -11.528 1.00 48.94 105 SER A O 1
ATOM 784 N N . HIS A 1 106 ? -10.471 16.043 -12.953 1.00 43.66 106 HIS A N 1
ATOM 785 C CA . HIS A 1 106 ? -11.270 16.570 -14.071 1.00 43.66 106 HIS A CA 1
ATOM 786 C C . HIS A 1 106 ? -12.572 15.810 -14.367 1.00 43.66 106 HIS A C 1
ATOM 788 O O . HIS A 1 106 ? -13.384 16.295 -15.152 1.00 43.66 106 HIS A O 1
ATOM 794 N N . SER A 1 107 ? -12.823 14.636 -13.781 1.00 44.34 107 SER A N 1
ATOM 795 C CA . SER A 1 107 ? -14.038 13.876 -14.091 1.00 44.34 107 SER A CA 1
ATOM 796 C C . SER A 1 107 ? -14.490 13.054 -12.890 1.00 44.34 107 SER A C 1
ATOM 798 O O . SER A 1 107 ? -13.676 12.381 -12.271 1.00 44.34 107 SER A O 1
ATOM 800 N N . GLY A 1 108 ? -15.776 13.141 -12.534 1.00 48.25 108 GLY A N 1
ATOM 801 C CA . GLY A 1 108 ? -16.397 12.626 -11.304 1.00 48.25 108 GLY A CA 1
ATOM 802 C C . GLY A 1 108 ? -16.403 11.100 -11.103 1.00 48.25 108 GLY A C 1
ATOM 803 O O . GLY A 1 108 ? -17.394 10.549 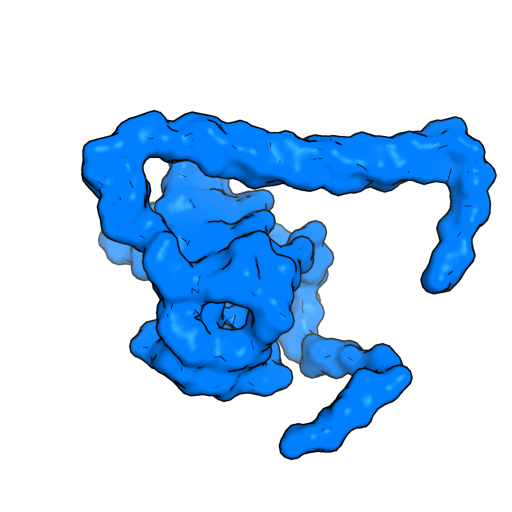-10.633 1.00 48.25 108 GLY A O 1
ATOM 804 N N . TYR A 1 109 ? -15.309 10.407 -11.419 1.00 50.09 109 TYR A N 1
ATOM 805 C CA . TYR A 1 109 ? -15.119 8.960 -11.284 1.00 50.09 109 TYR A CA 1
ATOM 806 C C . TYR A 1 109 ? -14.702 8.503 -9.877 1.00 50.09 109 TYR A C 1
ATOM 808 O O . TYR A 1 109 ? -14.481 7.309 -9.671 1.00 50.09 109 TYR A O 1
ATOM 816 N N . TYR A 1 110 ? -14.657 9.410 -8.893 1.00 53.03 110 TYR A N 1
ATOM 817 C CA . TYR A 1 110 ? -14.408 9.091 -7.478 1.00 53.03 110 TYR A CA 1
ATOM 818 C C . TYR A 1 110 ? -15.256 7.909 -6.982 1.00 53.03 110 TYR A C 1
ATOM 820 O O . TYR A 1 110 ? -14.770 7.039 -6.262 1.00 53.03 110 TYR A O 1
ATOM 828 N N . PHE A 1 111 ? -16.510 7.835 -7.435 1.00 49.94 111 PHE A N 1
ATOM 829 C CA . PHE A 1 111 ? -17.450 6.798 -7.027 1.00 49.94 111 PHE A CA 1
ATOM 830 C C . PHE A 1 111 ? -17.087 5.403 -7.560 1.00 49.94 111 PHE A C 1
ATOM 832 O O . PHE A 1 111 ? -17.219 4.417 -6.839 1.00 49.94 111 PHE A O 1
ATOM 839 N N . LEU A 1 112 ? -16.589 5.299 -8.796 1.00 52.34 112 LEU A N 1
ATOM 840 C CA . LEU A 1 112 ? -16.257 4.020 -9.441 1.00 52.34 112 LEU A CA 1
ATOM 841 C C . LEU A 1 112 ? -14.993 3.384 -8.856 1.00 52.34 112 LEU A C 1
ATOM 843 O O . LEU A 1 112 ? -14.925 2.170 -8.708 1.00 52.34 112 LEU A O 1
ATOM 847 N N . ILE A 1 113 ? -14.009 4.194 -8.469 1.00 56.28 113 ILE A N 1
ATOM 848 C CA . ILE A 1 113 ? -12.769 3.681 -7.874 1.00 56.28 113 ILE A CA 1
ATOM 849 C C . ILE A 1 113 ? -12.977 3.332 -6.402 1.00 56.28 113 ILE A C 1
ATOM 851 O O . ILE A 1 113 ? -12.527 2.276 -5.970 1.00 56.28 113 ILE A O 1
ATOM 855 N N . ALA A 1 114 ? -13.718 4.147 -5.643 1.00 52.66 114 ALA A N 1
ATOM 856 C CA . ALA A 1 114 ? -14.091 3.798 -4.273 1.00 52.66 114 ALA A CA 1
ATOM 857 C C . ALA A 1 114 ? -14.927 2.508 -4.236 1.00 52.66 114 ALA A C 1
ATOM 859 O O . ALA A 1 114 ? -14.657 1.621 -3.430 1.00 52.66 114 ALA A O 1
ATOM 860 N N . THR A 1 115 ? -15.887 2.354 -5.155 1.00 56.03 115 THR A N 1
ATOM 861 C CA . THR A 1 115 ? -16.657 1.107 -5.273 1.00 56.03 115 THR A CA 1
ATOM 862 C C . THR A 1 115 ? -15.802 -0.059 -5.750 1.00 56.03 115 THR A C 1
ATOM 864 O O . THR A 1 115 ? -15.978 -1.143 -5.216 1.00 56.03 115 THR A O 1
ATOM 867 N N . TYR A 1 116 ? -14.840 0.132 -6.658 1.00 62.06 116 TYR A N 1
ATOM 868 C CA . TYR A 1 116 ? -13.899 -0.923 -7.053 1.00 62.06 116 TYR A CA 1
ATOM 869 C C . TYR A 1 116 ? -12.975 -1.346 -5.900 1.00 62.06 116 TYR A C 1
ATOM 871 O O . TYR A 1 116 ? -12.779 -2.536 -5.684 1.00 62.06 116 TYR A O 1
ATOM 879 N N . MET A 1 117 ? -12.462 -0.405 -5.100 1.00 61.53 117 MET A N 1
ATOM 880 C CA . MET A 1 117 ? -11.656 -0.715 -3.910 1.00 61.53 117 MET A CA 1
ATOM 881 C C . MET A 1 117 ? -12.483 -1.426 -2.827 1.00 61.53 117 MET A C 1
ATOM 883 O O . MET A 1 117 ? -12.012 -2.387 -2.212 1.00 61.53 117 MET A O 1
ATOM 887 N N . LEU A 1 118 ? -13.741 -1.022 -2.635 1.00 55.91 118 LEU A N 1
ATOM 888 C CA . LEU A 1 118 ? -14.680 -1.710 -1.746 1.00 55.91 118 LEU A CA 1
ATOM 889 C C . LEU A 1 118 ? -15.080 -3.089 -2.290 1.00 55.91 118 LEU A C 1
ATOM 891 O O . LEU A 1 118 ? -15.189 -4.033 -1.523 1.00 55.91 118 LEU A O 1
ATOM 89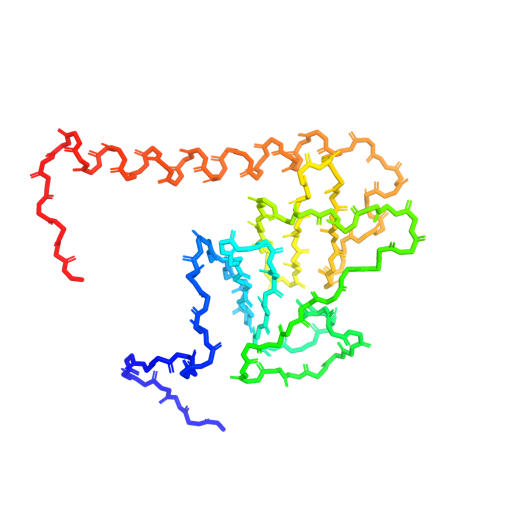5 N N . LEU A 1 119 ? -15.244 -3.247 -3.605 1.00 58.25 119 LEU A N 1
ATOM 896 C CA . LEU A 1 119 ? -15.535 -4.532 -4.245 1.00 58.25 119 LEU A CA 1
ATOM 897 C C . LEU A 1 119 ? -14.348 -5.484 -4.163 1.00 58.25 119 LEU A C 1
ATOM 899 O O . LEU A 1 119 ? -14.547 -6.641 -3.833 1.00 58.25 119 LEU A O 1
ATOM 903 N N . CYS A 1 120 ? -13.123 -5.023 -4.406 1.00 56.12 120 CYS A N 1
ATOM 904 C CA . CYS A 1 120 ? -11.926 -5.850 -4.267 1.00 56.12 120 CYS A CA 1
ATOM 905 C C . CYS A 1 120 ? -11.719 -6.299 -2.816 1.00 56.12 120 CYS A C 1
ATOM 907 O O . CYS A 1 120 ? -11.408 -7.463 -2.579 1.00 56.12 120 CYS A O 1
ATOM 909 N N . SER A 1 121 ? -11.958 -5.419 -1.840 1.00 57.44 121 SER A N 1
ATOM 910 C CA . SER A 1 121 ? -11.892 -5.793 -0.421 1.00 57.44 121 SER A CA 1
ATOM 911 C C . SER A 1 121 ? -13.048 -6.712 -0.002 1.00 57.44 121 SER A C 1
ATOM 913 O O . SER A 1 121 ? -12.810 -7.691 0.701 1.00 57.44 121 SER A O 1
ATOM 915 N N . LEU A 1 122 ? -14.272 -6.492 -0.492 1.00 50.59 122 LEU A N 1
ATOM 916 C CA . LEU A 1 122 ? -15.410 -7.390 -0.264 1.00 50.59 122 LEU A CA 1
ATOM 917 C C . LEU A 1 122 ? -15.221 -8.750 -0.934 1.00 50.59 122 LEU A C 1
ATOM 919 O O . LEU A 1 122 ? -15.526 -9.757 -0.313 1.00 50.59 122 LEU A O 1
ATOM 923 N N . LEU A 1 123 ? -14.691 -8.813 -2.155 1.00 58.53 123 LEU A N 1
ATOM 924 C CA . LEU A 1 123 ? -14.381 -10.063 -2.852 1.00 58.53 123 LEU A CA 1
ATOM 925 C C . LEU A 1 123 ? -13.256 -10.828 -2.150 1.00 58.53 123 LEU A C 1
ATOM 927 O O . LEU A 1 123 ? -13.340 -12.046 -2.038 1.00 58.53 123 LEU A O 1
ATOM 931 N N . TYR A 1 124 ? -12.255 -10.129 -1.611 1.00 54.50 124 TYR A N 1
ATOM 932 C CA . TYR A 1 124 ? -11.210 -10.737 -0.787 1.00 54.50 124 TYR A CA 1
ATOM 933 C C . TYR A 1 124 ? -11.781 -11.325 0.515 1.00 54.50 124 TYR A C 1
ATOM 935 O O . TYR A 1 124 ? -11.476 -12.460 0.876 1.00 54.50 124 TYR A O 1
ATOM 943 N N . ILE A 1 125 ? -12.689 -10.598 1.175 1.00 51.66 125 ILE A N 1
ATOM 944 C CA . ILE A 1 125 ? -13.419 -11.084 2.356 1.00 51.66 125 ILE A CA 1
ATOM 945 C C . ILE A 1 125 ? -14.358 -12.246 1.987 1.00 51.66 125 ILE A C 1
ATOM 947 O O . ILE A 1 125 ? -14.453 -13.214 2.735 1.00 51.66 125 ILE A O 1
ATOM 951 N N . MET A 1 126 ? -15.022 -12.201 0.828 1.00 51.25 126 MET A N 1
ATOM 952 C CA . MET A 1 126 ? -15.895 -13.280 0.353 1.00 51.25 126 MET A CA 1
ATOM 953 C C . MET A 1 126 ? -15.105 -14.542 0.016 1.00 51.25 126 MET A C 1
ATOM 955 O O . MET A 1 126 ? -15.591 -15.629 0.307 1.00 51.25 126 MET A O 1
ATOM 959 N N . HIS A 1 127 ? -13.899 -14.418 -0.543 1.00 54.16 127 HIS A N 1
ATOM 960 C CA . HIS A 1 127 ? -13.013 -15.558 -0.783 1.00 54.16 127 HIS A CA 1
ATOM 961 C C . HIS A 1 127 ? -12.654 -16.245 0.543 1.00 54.16 127 HIS A C 1
ATOM 963 O O . HIS A 1 127 ? -12.880 -17.440 0.700 1.00 54.16 127 HIS A O 1
ATOM 969 N N . TRP A 1 128 ? -12.273 -15.460 1.553 1.00 48.34 128 TRP A N 1
ATOM 970 C CA . TRP A 1 128 ? -11.964 -15.958 2.898 1.00 48.34 128 TRP A CA 1
ATOM 971 C C . TRP A 1 128 ? -13.164 -16.590 3.625 1.00 48.34 128 TRP A C 1
ATOM 973 O O . TRP A 1 128 ? -13.030 -17.599 4.316 1.00 48.34 128 TRP A O 1
ATOM 983 N N . ILE A 1 129 ? -14.358 -16.012 3.472 1.00 51.84 129 ILE A N 1
ATOM 984 C CA . ILE A 1 129 ? -15.592 -16.556 4.056 1.00 51.84 129 ILE A CA 1
ATOM 985 C C . ILE A 1 129 ? -16.016 -17.836 3.331 1.00 51.84 129 ILE A C 1
ATOM 987 O O . ILE A 1 129 ? -16.473 -18.772 3.980 1.00 51.84 129 ILE A O 1
ATOM 991 N N . LEU A 1 130 ? -15.860 -17.910 2.008 1.00 52.31 130 LEU A N 1
ATOM 992 C CA . LEU A 1 130 ? -16.155 -19.122 1.246 1.00 52.31 130 LEU A CA 1
ATOM 993 C C . LEU A 1 130 ? -15.212 -20.263 1.628 1.00 52.31 130 LEU A C 1
ATOM 995 O O . LEU A 1 130 ? -15.678 -21.392 1.750 1.00 52.31 130 LEU A O 1
ATOM 999 N N . ASP A 1 131 ? -13.938 -19.991 1.894 1.00 59.59 131 ASP A N 1
ATOM 1000 C CA . ASP A 1 131 ? -13.003 -21.016 2.368 1.00 59.59 131 ASP A CA 1
ATOM 1001 C C . ASP A 1 131 ? -13.382 -21.531 3.768 1.00 59.59 131 ASP A C 1
ATOM 1003 O O . ASP A 1 131 ? -13.346 -22.738 4.021 1.00 59.59 131 ASP A O 1
ATOM 1007 N N . TRP A 1 132 ? -13.861 -20.642 4.648 1.00 52.34 132 TRP A N 1
ATOM 1008 C CA . TRP A 1 132 ? -14.376 -21.004 5.975 1.00 52.34 132 TRP A CA 1
ATOM 1009 C C . TRP A 1 132 ? -15.690 -21.803 5.917 1.00 52.34 132 TRP A C 1
ATOM 1011 O O . TRP A 1 132 ? -15.848 -22.786 6.638 1.00 52.34 132 TRP A O 1
ATOM 1021 N N . VAL A 1 133 ? -16.625 -21.420 5.041 1.00 67.31 133 VAL A N 1
ATOM 1022 C CA . VAL A 1 133 ? -17.925 -22.099 4.872 1.00 67.31 133 VAL A CA 1
ATOM 1023 C C . VAL A 1 133 ? -17.775 -23.451 4.170 1.00 67.31 133 VAL A C 1
ATOM 1025 O O . VAL A 1 133 ? -18.504 -24.388 4.489 1.00 67.31 133 VAL A O 1
ATOM 1028 N N . ASN A 1 134 ? -16.831 -23.577 3.235 1.00 66.69 134 ASN A N 1
ATOM 1029 C CA . ASN A 1 134 ? -16.645 -24.800 2.455 1.00 66.69 134 ASN A CA 1
ATOM 1030 C C . ASN A 1 134 ? -15.687 -25.813 3.109 1.00 66.69 134 ASN A C 1
ATOM 1032 O O . ASN A 1 134 ? -15.508 -26.901 2.566 1.00 66.69 134 ASN A O 1
ATOM 1036 N N . GLY A 1 135 ? -15.106 -25.497 4.273 1.00 54.16 135 GLY A N 1
ATOM 1037 C CA . GLY A 1 135 ? -14.394 -26.463 5.117 1.00 54.16 135 GLY A CA 1
ATOM 1038 C C . GLY A 1 135 ? -13.147 -27.089 4.484 1.00 54.16 135 GLY A C 1
ATOM 1039 O O . GLY A 1 135 ? -12.754 -28.190 4.875 1.00 54.16 135 GLY A O 1
ATOM 1040 N N . TRP A 1 136 ? -12.527 -26.425 3.507 1.00 48.12 136 TRP A N 1
ATOM 1041 C CA . TRP A 1 136 ? -11.296 -26.923 2.898 1.00 48.12 136 TRP A CA 1
ATOM 1042 C C . TRP A 1 136 ? -10.109 -26.674 3.841 1.00 48.12 136 TRP A C 1
ATOM 1044 O O . TRP A 1 136 ? -10.020 -25.600 4.438 1.00 48.12 136 TRP A O 1
ATOM 1054 N N . PRO A 1 137 ? -9.176 -27.630 3.998 1.00 49.25 137 PRO A N 1
ATOM 1055 C CA . PRO A 1 137 ? -7.976 -27.391 4.781 1.00 49.25 137 PRO A CA 1
ATOM 1056 C C . PRO A 1 137 ? -7.131 -26.347 4.051 1.00 49.25 137 PRO A C 1
ATOM 1058 O O . PRO A 1 137 ? -6.701 -26.578 2.920 1.00 49.25 137 PRO A O 1
ATOM 1061 N N . THR A 1 138 ? -6.886 -25.209 4.695 1.00 50.34 138 THR A N 1
ATOM 1062 C CA . THR A 1 138 ? -5.873 -24.247 4.259 1.00 50.34 138 THR A CA 1
ATOM 1063 C C . THR A 1 138 ? -4.509 -24.926 4.386 1.00 50.34 138 THR A C 1
ATOM 1065 O O . THR A 1 138 ? -3.956 -25.019 5.484 1.00 50.34 138 THR A O 1
ATOM 1068 N N . TRP A 1 139 ? -3.998 -25.482 3.289 1.00 53.41 139 TRP A N 1
ATOM 1069 C CA . TRP A 1 139 ? -2.595 -25.875 3.205 1.00 53.41 139 TRP A CA 1
ATOM 1070 C C . TRP A 1 139 ? -1.743 -24.616 3.006 1.00 53.41 139 TRP A C 1
ATOM 1072 O O . TRP A 1 139 ? -2.177 -23.691 2.323 1.00 53.41 139 TRP A O 1
ATOM 1082 N N . PHE A 1 140 ? -0.592 -24.628 3.683 1.00 48.94 140 PHE A N 1
ATOM 1083 C CA . PHE A 1 140 ? 0.461 -23.610 3.793 1.00 48.94 140 PHE A CA 1
ATOM 1084 C C . PHE A 1 140 ? 0.671 -22.679 2.595 1.00 48.94 140 PHE A C 1
ATOM 1086 O O . PHE A 1 140 ? 0.700 -23.181 1.450 1.00 48.94 140 PHE A O 1
#